Protein AF-M4S766-F1 (afdb_monomer_lite)

Radius of gyration: 13.95 Å; chains: 1; bounding box: 35×28×36 Å

Organism: NCBI:txid1129794

Structure (mmCIF, N/CA/C/O backbone):
data_AF-M4S766-F1
#
_entry.id   AF-M4S766-F1
#
loop_
_atom_site.group_PDB
_atom_site.id
_atom_site.type_symbol
_atom_site.label_atom_id
_atom_site.label_alt_id
_atom_site.label_comp_id
_atom_site.label_asym_id
_atom_site.label_entity_id
_atom_site.label_seq_id
_atom_site.pdbx_PDB_ins_code
_atom_site.Cartn_x
_atom_site.Cartn_y
_atom_site.Cartn_z
_atom_site.occupancy
_atom_site.B_iso_or_equiv
_atom_site.auth_seq_id
_atom_site.auth_comp_id
_atom_site.auth_asym_id
_atom_site.auth_atom_id
_atom_site.pdbx_PDB_model_num
ATOM 1 N N . MET A 1 1 ? -21.454 3.450 -3.282 1.00 54.41 1 MET A N 1
ATOM 2 C CA . MET A 1 1 ? -20.190 3.490 -2.521 1.00 54.41 1 MET A CA 1
ATOM 3 C C . MET A 1 1 ? -20.552 3.654 -1.064 1.00 54.41 1 MET A C 1
ATOM 5 O O . MET A 1 1 ? -21.320 4.563 -0.761 1.00 54.41 1 MET A O 1
ATOM 9 N N . ASP A 1 2 ? -20.066 2.769 -0.200 1.00 65.19 2 ASP A N 1
ATOM 10 C CA . ASP A 1 2 ? -20.295 2.901 1.237 1.00 65.19 2 ASP A CA 1
ATOM 11 C C . ASP A 1 2 ? -19.543 4.114 1.775 1.00 65.19 2 ASP A C 1
ATOM 13 O O . ASP A 1 2 ? -18.409 4.387 1.377 1.00 65.19 2 ASP A O 1
ATOM 17 N N . LYS A 1 3 ? -20.185 4.863 2.671 1.00 75.06 3 LYS A N 1
ATOM 18 C CA . LYS A 1 3 ? -19.538 5.998 3.324 1.00 75.06 3 LYS A CA 1
ATOM 19 C C . LYS A 1 3 ? -18.527 5.478 4.339 1.00 75.06 3 LYS A C 1
ATOM 21 O O . LYS A 1 3 ? -18.870 4.738 5.264 1.00 75.06 3 LYS A O 1
ATOM 26 N N . ILE A 1 4 ? -17.284 5.893 4.153 1.00 83.19 4 ILE A N 1
ATOM 27 C CA . ILE A 1 4 ? -16.191 5.633 5.077 1.00 83.19 4 ILE A CA 1
ATOM 28 C C . ILE A 1 4 ? -15.964 6.908 5.874 1.00 83.19 4 ILE A C 1
ATOM 30 O O . ILE A 1 4 ? -15.662 7.948 5.296 1.00 83.19 4 ILE A O 1
ATOM 34 N N . ASN A 1 5 ? -16.126 6.803 7.189 1.00 83.38 5 ASN A N 1
ATOM 35 C CA . ASN A 1 5 ? -15.757 7.856 8.119 1.00 83.38 5 ASN A CA 1
ATOM 36 C C . ASN A 1 5 ? -14.467 7.418 8.801 1.00 83.38 5 ASN A C 1
ATOM 38 O O . ASN A 1 5 ? -14.426 6.344 9.399 1.00 83.38 5 ASN A O 1
ATOM 42 N N . ILE A 1 6 ? -13.444 8.246 8.661 1.00 87.44 6 ILE A N 1
ATOM 43 C CA . ILE A 1 6 ? -12.177 8.158 9.376 1.00 87.44 6 ILE A CA 1
ATOM 44 C C . ILE A 1 6 ? -11.863 9.559 9.889 1.00 87.44 6 ILE A C 1
ATOM 46 O O . ILE A 1 6 ? -12.235 10.548 9.249 1.00 87.44 6 ILE A O 1
ATOM 50 N N . ASP A 1 7 ? -11.206 9.647 11.036 1.00 89.88 7 ASP A N 1
ATOM 51 C CA . ASP A 1 7 ? -10.693 10.914 11.537 1.00 89.88 7 ASP A CA 1
ATOM 52 C C . ASP A 1 7 ? -9.556 11.448 10.642 1.00 89.88 7 ASP A C 1
ATOM 54 O O . ASP A 1 7 ? -8.992 10.738 9.799 1.00 89.88 7 ASP A O 1
ATOM 58 N N . ILE A 1 8 ? -9.236 12.732 10.807 1.00 92.56 8 ILE A N 1
ATOM 59 C CA . ILE A 1 8 ? -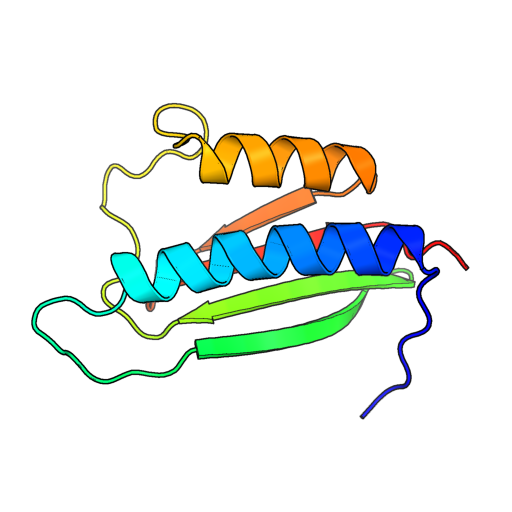8.257 13.419 9.961 1.00 92.56 8 ILE A CA 1
ATOM 60 C C . ILE A 1 8 ? -6.839 12.856 10.114 1.00 92.56 8 ILE A C 1
ATOM 62 O O . ILE A 1 8 ? -6.122 12.770 9.117 1.00 92.56 8 ILE A O 1
ATOM 66 N N . ASP A 1 9 ? -6.450 12.417 11.312 1.00 92.75 9 ASP A N 1
ATOM 67 C CA . ASP A 1 9 ? -5.114 11.874 11.559 1.00 92.75 9 ASP A CA 1
ATOM 68 C C . ASP A 1 9 ? -4.965 10.526 10.846 1.00 92.75 9 ASP A C 1
ATOM 70 O O . ASP A 1 9 ? -3.991 10.295 10.125 1.00 92.75 9 ASP A O 1
ATOM 74 N N . THR A 1 10 ? -5.986 9.670 10.947 1.00 93.25 10 THR A N 1
ATOM 75 C CA . THR A 1 10 ? -6.065 8.411 10.196 1.00 93.25 10 THR A CA 1
ATOM 76 C C . THR A 1 10 ? -6.023 8.654 8.684 1.00 93.25 10 THR A C 1
ATOM 78 O O . THR A 1 10 ? -5.322 7.938 7.964 1.00 93.25 10 THR A O 1
ATOM 81 N N . ALA A 1 11 ? -6.725 9.676 8.181 1.00 93.06 11 ALA A N 1
ATOM 82 C CA . ALA A 1 11 ? -6.724 10.017 6.758 1.00 93.06 11 ALA A CA 1
ATOM 83 C C . ALA A 1 11 ? -5.338 10.449 6.255 1.00 93.06 11 ALA A C 1
ATOM 85 O O . ALA A 1 11 ? -4.919 10.022 5.176 1.00 93.06 11 ALA A O 1
ATOM 86 N N . ILE A 1 12 ? -4.612 11.249 7.041 1.00 95.25 12 ILE A N 1
ATOM 87 C CA . ILE A 1 12 ? -3.244 11.679 6.722 1.00 95.25 12 ILE A CA 1
ATOM 88 C C . ILE A 1 12 ? -2.318 10.463 6.624 1.00 95.25 12 ILE A C 1
ATOM 90 O O . ILE A 1 12 ? -1.627 10.301 5.615 1.00 95.25 12 ILE A O 1
ATOM 94 N N . VAL A 1 13 ? -2.352 9.573 7.621 1.00 95.19 13 VAL A N 1
ATOM 95 C CA . VAL A 1 13 ? -1.518 8.361 7.637 1.00 95.19 13 VAL A CA 1
ATOM 96 C C . VAL A 1 13 ? -1.847 7.446 6.449 1.00 95.19 13 VAL A C 1
ATOM 98 O O . VAL A 1 13 ? -0.941 6.974 5.759 1.00 95.19 13 VAL A O 1
ATOM 101 N N . CYS A 1 14 ? -3.133 7.252 6.139 1.00 95.44 14 CYS A N 1
ATOM 102 C CA . CYS A 1 14 ? -3.564 6.498 4.957 1.00 95.44 14 CYS A CA 1
ATOM 103 C C . CYS A 1 14 ? -3.052 7.122 3.650 1.00 95.44 14 CYS A C 1
ATOM 105 O O . CYS A 1 14 ? -2.633 6.394 2.752 1.00 95.44 14 CYS A O 1
ATOM 107 N N . GLY A 1 15 ? -3.053 8.454 3.540 1.00 95.88 15 GLY A N 1
ATOM 108 C CA . GLY A 1 15 ? -2.530 9.173 2.377 1.00 95.88 15 GLY A CA 1
ATOM 109 C C . GLY A 1 15 ? -1.031 8.952 2.167 1.00 95.88 15 GLY A C 1
ATOM 110 O O . GLY A 1 15 ? -0.595 8.719 1.039 1.00 95.88 15 GLY A O 1
ATOM 111 N N . GLN A 1 16 ? -0.251 8.950 3.250 1.00 96.50 16 GLN A N 1
ATOM 112 C CA . GLN A 1 16 ? 1.185 8.660 3.197 1.00 96.50 16 GLN A CA 1
ATOM 113 C C . GLN A 1 16 ? 1.447 7.217 2.756 1.00 96.50 16 GLN A C 1
ATOM 115 O O . GLN A 1 16 ? 2.200 6.988 1.810 1.00 96.50 16 GLN A O 1
ATOM 120 N N . ILE A 1 17 ? 0.756 6.254 3.370 1.00 96.50 17 ILE A N 1
ATOM 121 C CA . ILE A 1 17 ? 0.817 4.838 2.985 1.00 96.50 17 ILE A CA 1
ATOM 122 C C . ILE A 1 17 ? 0.467 4.661 1.503 1.00 96.50 17 ILE A C 1
ATOM 124 O O . ILE A 1 17 ? 1.207 4.013 0.764 1.00 96.50 17 ILE A O 1
ATOM 128 N N . PHE A 1 18 ? -0.639 5.262 1.055 1.00 96.75 18 PHE A N 1
ATOM 129 C CA . PHE A 1 18 ? -1.057 5.228 -0.343 1.00 96.75 18 PHE A CA 1
ATOM 130 C C . PHE A 1 18 ? 0.030 5.779 -1.270 1.00 96.75 18 PHE A C 1
ATOM 132 O O . PHE A 1 18 ? 0.337 5.135 -2.268 1.00 96.75 18 PHE A O 1
ATOM 139 N N . SER A 1 19 ? 0.626 6.932 -0.949 1.00 96.56 19 SER A N 1
ATOM 140 C CA . SER A 1 19 ? 1.638 7.556 -1.809 1.00 96.56 19 SER A CA 1
ATOM 141 C C . SER A 1 19 ? 2.869 6.671 -2.019 1.00 96.56 19 SER A C 1
ATOM 143 O O . SER A 1 19 ? 3.355 6.559 -3.145 1.00 96.56 19 SER A O 1
ATOM 145 N N . GLU A 1 20 ? 3.323 5.980 -0.972 1.00 95.06 20 GLU A N 1
ATOM 146 C CA . GLU A 1 20 ? 4.454 5.055 -1.056 1.00 95.06 20 GLU A CA 1
ATOM 147 C C . GLU A 1 20 ? 4.101 3.809 -1.876 1.00 95.06 20 GLU A C 1
ATOM 149 O O . GLU A 1 20 ? 4.847 3.430 -2.780 1.00 95.06 20 GLU A O 1
ATOM 154 N N . LEU A 1 21 ? 2.934 3.202 -1.627 1.00 95.06 21 LEU A N 1
ATOM 155 C CA . LEU A 1 21 ? 2.466 2.044 -2.397 1.00 95.06 21 LEU A CA 1
ATOM 156 C C . LEU A 1 21 ? 2.264 2.390 -3.875 1.00 95.06 21 LEU A C 1
ATOM 158 O O . LEU A 1 21 ? 2.732 1.663 -4.747 1.00 95.06 21 LEU A O 1
ATOM 162 N N . TYR A 1 22 ? 1.636 3.529 -4.162 1.00 95.19 22 TYR A N 1
ATOM 163 C CA . TYR A 1 22 ? 1.445 4.021 -5.521 1.00 95.19 22 TYR A CA 1
ATOM 164 C C . TYR A 1 22 ? 2.785 4.279 -6.217 1.00 95.19 22 TYR A C 1
ATOM 166 O O . TYR A 1 22 ? 2.980 3.871 -7.361 1.00 95.19 22 TYR A O 1
ATOM 174 N N . SER A 1 23 ? 3.740 4.905 -5.520 1.00 93.75 23 SER A N 1
ATOM 175 C CA . SER A 1 23 ? 5.084 5.127 -6.056 1.00 93.75 23 SER A CA 1
ATOM 176 C C . SER A 1 23 ? 5.785 3.811 -6.397 1.00 93.75 23 SER A C 1
ATOM 178 O O . SER A 1 23 ? 6.423 3.724 -7.446 1.00 93.75 23 SER A O 1
ATOM 180 N N . ASN A 1 24 ? 5.635 2.781 -5.558 1.00 91.44 24 ASN A N 1
ATOM 181 C CA . ASN A 1 24 ? 6.197 1.458 -5.820 1.00 91.44 24 ASN A CA 1
ATOM 182 C C . ASN A 1 24 ? 5.598 0.819 -7.078 1.00 91.44 24 ASN A C 1
ATOM 184 O O . ASN A 1 24 ? 6.358 0.307 -7.899 1.00 91.44 24 ASN A O 1
ATOM 188 N N . CYS A 1 25 ? 4.278 0.905 -7.279 1.00 93.88 25 CYS A N 1
ATOM 189 C CA . CYS A 1 25 ? 3.647 0.419 -8.507 1.00 93.88 25 CYS A CA 1
ATOM 190 C C . CYS A 1 25 ? 4.246 1.112 -9.742 1.00 93.88 25 CYS A C 1
ATOM 192 O O . CYS A 1 25 ? 4.702 0.446 -10.665 1.00 93.88 25 CYS A O 1
ATOM 194 N N . ILE A 1 26 ? 4.333 2.446 -9.739 1.00 92.94 26 ILE A N 1
ATOM 195 C CA . ILE A 1 26 ? 4.870 3.199 -10.885 1.00 92.94 26 ILE A CA 1
ATOM 196 C C . ILE A 1 26 ? 6.341 2.863 -11.164 1.00 92.94 26 ILE A C 1
ATOM 198 O O . ILE A 1 26 ? 6.737 2.751 -12.320 1.00 92.94 26 ILE A O 1
ATOM 202 N N . LYS A 1 27 ? 7.161 2.695 -10.123 1.00 91.44 27 LYS A N 1
ATOM 203 C CA . LYS A 1 27 ? 8.597 2.418 -10.272 1.00 91.44 27 LYS A CA 1
ATOM 204 C C . LYS A 1 27 ? 8.904 0.984 -10.699 1.00 91.44 27 LYS A C 1
ATOM 206 O O . LYS A 1 27 ? 9.932 0.765 -11.333 1.00 91.44 27 LYS A O 1
ATOM 211 N N . HIS A 1 28 ? 8.080 0.017 -10.292 1.00 91.31 28 HIS A N 1
ATOM 212 C CA . HIS A 1 28 ? 8.451 -1.401 -10.347 1.00 91.31 28 HIS A CA 1
ATOM 213 C C . HIS A 1 28 ? 7.461 -2.287 -11.105 1.00 91.31 28 HIS A C 1
ATOM 215 O O . HIS A 1 28 ? 7.888 -3.253 -11.727 1.00 91.31 28 HIS A O 1
ATOM 221 N N . ALA A 1 29 ? 6.160 -1.985 -11.082 1.00 92.94 29 ALA A N 1
ATOM 222 C CA . ALA A 1 29 ? 5.148 -2.873 -11.655 1.00 92.94 29 ALA A CA 1
ATOM 223 C C . ALA A 1 29 ? 5.153 -2.864 -13.195 1.00 92.94 29 ALA A C 1
ATOM 225 O O . ALA A 1 29 ? 4.800 -3.867 -13.820 1.00 92.94 29 ALA A O 1
ATOM 226 N N . PHE A 1 30 ? 5.581 -1.756 -13.808 1.00 94.69 30 PHE A N 1
ATOM 227 C CA . PHE A 1 30 ? 5.438 -1.501 -15.243 1.00 94.69 30 PHE A CA 1
ATOM 228 C C . PHE A 1 30 ? 6.765 -1.086 -15.911 1.00 94.69 30 PHE A C 1
ATOM 230 O O . PHE A 1 30 ? 6.934 0.077 -16.281 1.00 94.69 30 PHE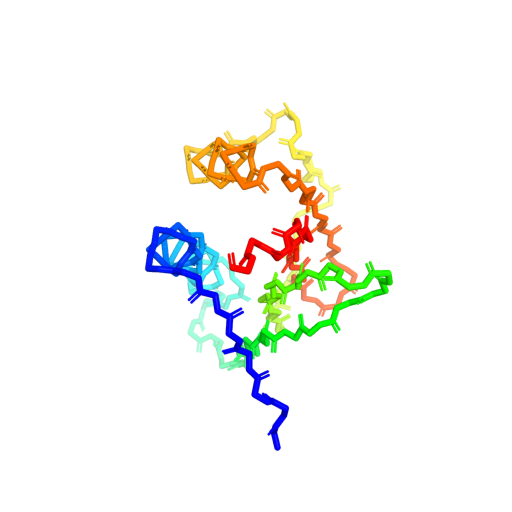 A O 1
ATOM 237 N N . PRO A 1 31 ? 7.738 -2.007 -16.052 1.00 93.69 31 PRO A N 1
ATOM 238 C CA . PRO A 1 31 ? 8.985 -1.724 -16.764 1.00 93.69 31 PRO A CA 1
ATOM 239 C C . PRO A 1 31 ? 8.745 -1.492 -18.265 1.00 93.69 31 PRO A C 1
ATOM 241 O O . PRO A 1 31 ? 7.696 -1.857 -18.796 1.00 93.69 31 PRO A O 1
ATOM 244 N N . ASP A 1 32 ? 9.736 -0.905 -18.942 1.00 92.44 32 ASP A N 1
ATOM 245 C CA . ASP A 1 32 ? 9.762 -0.715 -20.403 1.00 92.44 32 ASP A CA 1
ATOM 246 C C . ASP A 1 32 ? 8.521 -0.001 -20.970 1.00 92.44 32 ASP A C 1
ATOM 248 O O . ASP A 1 32 ? 8.003 -0.359 -22.025 1.00 92.44 32 ASP A O 1
ATOM 252 N N . GLU A 1 33 ? 8.016 0.998 -20.234 1.00 86.62 33 GLU A N 1
ATOM 253 C CA . GLU A 1 33 ? 6.814 1.776 -20.586 1.00 86.62 33 GLU A CA 1
ATOM 254 C C . GLU A 1 33 ? 5.548 0.917 -20.768 1.00 86.62 33 GLU A C 1
ATOM 256 O O . GLU A 1 33 ? 4.585 1.312 -21.435 1.00 86.62 33 GLU A O 1
ATOM 261 N N . ARG A 1 34 ? 5.513 -0.267 -20.143 1.00 91.50 34 ARG A N 1
ATOM 262 C CA . ARG A 1 34 ? 4.336 -1.133 -20.136 1.00 91.50 34 ARG A CA 1
ATOM 263 C C . ARG A 1 34 ? 3.126 -0.376 -19.581 1.00 91.50 34 ARG A C 1
ATOM 265 O O . ARG A 1 34 ? 3.176 0.249 -18.530 1.00 91.50 34 ARG A O 1
ATOM 272 N N . SER A 1 35 ? 1.996 -0.482 -20.270 1.00 93.69 35 SER A N 1
ATOM 273 C CA . SER A 1 35 ? 0.715 -0.026 -19.726 1.00 93.69 35 SER A CA 1
ATOM 274 C C . SER A 1 35 ? 0.125 -1.066 -18.775 1.00 93.69 35 SER A C 1
ATOM 276 O O . SER A 1 35 ? 0.265 -2.272 -18.991 1.00 93.69 35 SER A O 1
ATOM 278 N N . GLY A 1 36 ? -0.587 -0.592 -17.759 1.00 94.12 36 GLY A N 1
ATOM 279 C CA . GLY A 1 36 ? -1.313 -1.433 -16.820 1.00 94.12 36 GLY A CA 1
ATOM 280 C C . GLY A 1 36 ? -2.239 -0.613 -15.937 1.00 94.12 36 GLY A C 1
ATOM 281 O O . GLY A 1 36 ? -2.435 0.586 -16.153 1.00 94.12 36 GLY A O 1
ATOM 282 N N . ASN A 1 37 ? -2.837 -1.272 -14.959 1.00 96.50 37 ASN A N 1
ATOM 283 C CA . ASN A 1 37 ? -3.860 -0.711 -14.101 1.00 96.50 37 ASN A CA 1
ATOM 284 C C . ASN A 1 37 ? -3.413 -0.757 -12.650 1.00 96.50 37 ASN A C 1
ATOM 286 O O . ASN A 1 37 ? -2.941 -1.778 -12.156 1.00 96.50 37 ASN A O 1
ATOM 290 N N . ILE A 1 38 ? -3.655 0.346 -11.946 1.00 96.81 38 ILE A N 1
ATOM 291 C CA . ILE A 1 38 ? -3.553 0.404 -10.493 1.00 96.81 38 ILE A CA 1
ATOM 292 C C . ILE A 1 38 ? -4.960 0.602 -9.945 1.00 96.81 38 ILE A C 1
ATOM 294 O O . ILE A 1 38 ? -5.649 1.569 -10.275 1.00 96.81 38 ILE A O 1
ATOM 298 N N . LYS A 1 39 ? -5.394 -0.313 -9.086 1.00 97.12 39 LYS A N 1
ATOM 299 C CA . LYS A 1 39 ? -6.664 -0.240 -8.378 1.00 97.12 39 LYS A CA 1
ATOM 300 C C . LYS A 1 39 ? -6.418 0.098 -6.919 1.00 97.12 39 LYS A C 1
ATOM 302 O O . LYS A 1 39 ? -5.774 -0.652 -6.192 1.00 97.12 39 LYS A O 1
ATOM 307 N N . VAL A 1 40 ? -7.011 1.201 -6.482 1.00 96.00 40 VAL A N 1
ATOM 308 C CA . VAL A 1 40 ? -7.017 1.622 -5.080 1.00 96.00 40 VAL A CA 1
ATOM 309 C C . VAL A 1 40 ? -8.408 1.391 -4.517 1.00 96.00 40 VAL A C 1
ATOM 311 O O . VAL A 1 40 ? -9.416 1.672 -5.166 1.00 96.00 40 VAL A O 1
ATOM 314 N N . THR A 1 41 ? -8.498 0.828 -3.322 1.00 95.12 41 THR A N 1
ATOM 315 C CA . THR A 1 41 ? -9.773 0.604 -2.645 1.00 95.12 41 THR A CA 1
ATOM 316 C C . THR A 1 41 ? -9.614 0.897 -1.166 1.00 95.12 41 THR A C 1
ATOM 318 O O . THR A 1 41 ? -8.677 0.423 -0.533 1.00 95.12 41 THR A O 1
ATOM 321 N N . MET A 1 42 ? -10.561 1.654 -0.616 1.00 92.50 42 MET A N 1
ATOM 322 C CA . MET A 1 42 ? -10.769 1.747 0.822 1.00 92.50 42 MET A CA 1
ATOM 323 C C . MET A 1 42 ? -12.147 1.173 1.124 1.00 92.50 42 MET A C 1
ATOM 325 O O . MET A 1 42 ? -13.109 1.496 0.424 1.00 92.50 42 MET A O 1
ATOM 329 N N . ARG A 1 43 ? -12.246 0.286 2.113 1.00 92.38 43 ARG A N 1
ATOM 330 C CA . ARG A 1 43 ? -13.515 -0.349 2.498 1.00 92.38 43 ARG A CA 1
ATOM 331 C C . ARG A 1 43 ? -13.529 -0.735 3.969 1.00 92.38 43 ARG A C 1
ATOM 333 O O . ARG A 1 43 ? -12.482 -0.830 4.603 1.00 92.38 43 ARG A O 1
ATOM 340 N N . ARG A 1 44 ? -14.724 -0.993 4.497 1.00 89.94 44 ARG A N 1
ATOM 341 C CA . ARG A 1 44 ? -14.870 -1.737 5.751 1.00 89.94 44 ARG A CA 1
ATOM 342 C C . ARG A 1 44 ? -14.543 -3.208 5.484 1.00 89.94 44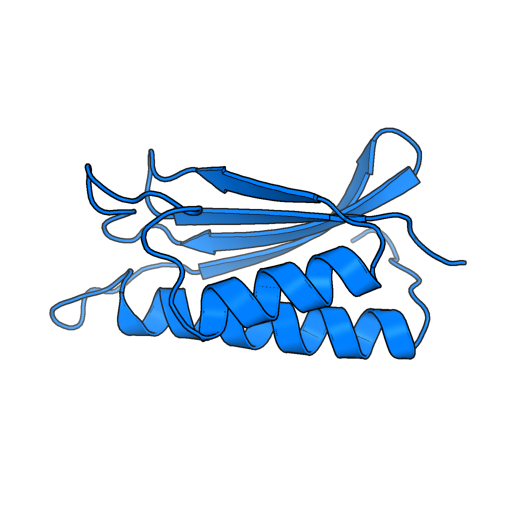 ARG A C 1
ATOM 344 O O . ARG A 1 44 ? -15.003 -3.770 4.492 1.00 89.94 44 ARG A O 1
ATOM 351 N N . ALA A 1 45 ? -13.736 -3.791 6.352 1.00 85.88 45 ALA A N 1
ATOM 352 C CA . ALA A 1 45 ? -13.414 -5.207 6.403 1.00 85.88 45 ALA A CA 1
ATOM 353 C C . ALA A 1 45 ? -14.189 -5.882 7.546 1.00 85.88 45 ALA A C 1
ATOM 355 O O . ALA A 1 45 ? -15.021 -5.261 8.221 1.00 85.88 45 ALA A O 1
ATOM 356 N N . ASP A 1 46 ? -13.919 -7.166 7.766 1.00 81.25 46 ASP A N 1
ATOM 357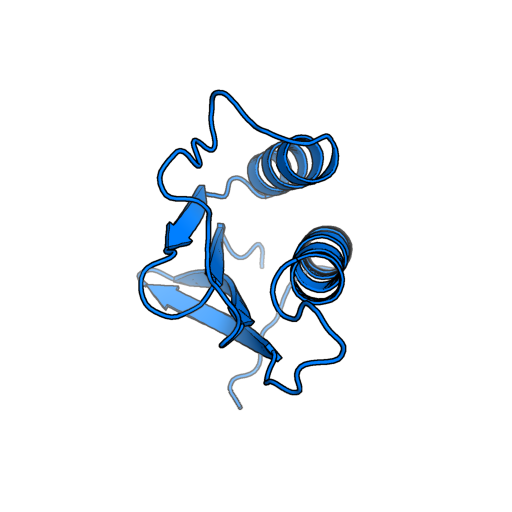 C CA . ASP A 1 46 ? -14.583 -7.945 8.803 1.00 81.25 46 ASP A CA 1
ATOM 358 C C . ASP A 1 46 ? -14.414 -7.323 10.194 1.00 81.25 46 ASP A C 1
ATOM 360 O O . ASP A 1 46 ? -13.412 -6.674 10.512 1.00 81.25 46 ASP A O 1
ATOM 364 N N . LYS A 1 47 ? -15.422 -7.543 11.046 1.00 81.19 47 LYS A N 1
ATOM 365 C CA . LYS A 1 47 ? -15.446 -7.084 12.446 1.00 81.19 47 LYS A CA 1
ATOM 366 C C . LYS A 1 47 ? -15.319 -5.560 12.610 1.00 81.19 47 LYS A C 1
ATOM 368 O O . LYS A 1 47 ? -14.909 -5.090 13.664 1.00 81.19 47 LYS A O 1
ATOM 373 N N . GLY A 1 48 ? -15.680 -4.784 11.585 1.00 80.69 48 GLY A N 1
ATOM 374 C CA . GLY A 1 48 ? -15.666 -3.320 11.643 1.00 80.69 48 GLY A CA 1
ATOM 375 C C . GLY A 1 48 ? -14.286 -2.685 11.452 1.00 80.69 48 GLY A C 1
ATOM 376 O O . GLY A 1 48 ? -14.160 -1.476 11.638 1.00 80.69 48 GLY A O 1
ATOM 377 N N . ARG A 1 49 ? -13.271 -3.467 11.055 1.00 90.19 49 ARG A N 1
ATOM 378 C CA . ARG A 1 49 ? -11.961 -2.935 10.652 1.00 90.19 49 ARG A CA 1
ATOM 379 C C . ARG A 1 49 ? -12.068 -2.155 9.344 1.00 90.19 49 ARG A C 1
ATOM 381 O O . ARG A 1 49 ? -13.017 -2.309 8.577 1.00 90.19 49 ARG A O 1
ATOM 388 N N . MET A 1 50 ? -11.067 -1.333 9.079 1.00 92.88 50 MET A N 1
ATOM 389 C CA . MET A 1 50 ? -10.874 -0.642 7.810 1.00 92.88 50 MET A CA 1
ATOM 390 C C . MET A 1 50 ? -9.776 -1.337 7.012 1.00 92.88 50 MET A C 1
ATOM 392 O O . MET A 1 50 ? -8.821 -1.843 7.595 1.00 92.88 50 MET A O 1
ATOM 396 N N . GLU A 1 51 ? -9.909 -1.357 5.689 1.00 94.88 51 GLU A N 1
ATOM 397 C CA . GLU A 1 51 ? -8.890 -1.854 4.767 1.00 94.88 51 GLU A CA 1
ATOM 398 C C . GLU A 1 51 ? -8.567 -0.780 3.728 1.00 94.88 51 GLU A C 1
ATOM 400 O O . GLU A 1 51 ? -9.465 -0.313 3.023 1.00 94.88 51 GLU A O 1
ATOM 405 N N . LEU A 1 52 ? -7.283 -0.433 3.615 1.00 96.00 52 LEU A N 1
ATOM 406 C CA . LEU A 1 52 ? -6.716 0.283 2.474 1.00 96.00 52 LEU A CA 1
ATOM 407 C C . LEU A 1 52 ? -5.943 -0.723 1.624 1.00 96.00 52 LEU A C 1
ATOM 409 O O . LEU A 1 52 ? -5.008 -1.352 2.116 1.00 96.00 52 LEU A O 1
ATOM 413 N N . LYS A 1 53 ? -6.319 -0.868 0.355 1.00 96.56 53 LYS A N 1
ATOM 414 C CA . LYS A 1 53 ? -5.724 -1.822 -0.582 1.00 96.56 53 LYS A CA 1
ATOM 415 C C . LYS A 1 53 ? -5.291 -1.128 -1.870 1.00 96.56 53 LYS A C 1
ATOM 417 O O . LYS A 1 53 ? -6.073 -0.389 -2.468 1.00 96.56 53 LYS A O 1
ATOM 422 N N . VAL A 1 54 ? -4.065 -1.405 -2.303 1.00 97.44 54 VAL A N 1
ATOM 423 C CA . VAL A 1 54 ? -3.497 -0.989 -3.591 1.00 97.44 54 VAL A CA 1
ATOM 424 C C . VAL A 1 54 ? -3.092 -2.249 -4.349 1.00 97.44 54 VAL A C 1
ATOM 426 O O . VAL A 1 54 ? -2.412 -3.114 -3.800 1.00 97.44 54 VAL A O 1
ATOM 429 N N . VAL A 1 55 ? -3.564 -2.374 -5.585 1.00 97.00 55 VAL A N 1
ATOM 430 C CA . VAL A 1 55 ? -3.298 -3.519 -6.461 1.00 97.00 55 VAL A CA 1
ATOM 431 C C . VAL A 1 55 ? -2.815 -3.016 -7.806 1.00 97.00 55 VAL A C 1
ATOM 433 O O . VAL A 1 55 ? -3.456 -2.135 -8.371 1.00 97.00 55 VAL A O 1
ATOM 436 N N . ASP A 1 56 ? -1.754 -3.607 -8.336 1.00 96.69 56 ASP A N 1
ATOM 437 C CA . ASP A 1 56 ? -1.353 -3.476 -9.734 1.00 96.69 56 ASP A CA 1
ATOM 438 C C . ASP A 1 56 ? -1.439 -4.817 -10.474 1.00 96.69 56 ASP A C 1
ATOM 440 O O . ASP A 1 56 ? -1.392 -5.881 -9.859 1.00 96.69 56 ASP A O 1
ATOM 444 N N . ASP A 1 57 ? -1.576 -4.755 -11.799 1.00 96.50 57 ASP A N 1
ATOM 445 C CA . ASP A 1 57 ? -1.530 -5.902 -12.720 1.00 96.50 57 ASP A CA 1
ATOM 446 C C . ASP A 1 57 ? -0.169 -6.018 -13.441 1.00 96.50 57 ASP A C 1
ATOM 448 O O . ASP A 1 57 ? -0.066 -6.496 -14.580 1.00 96.50 57 ASP A O 1
ATOM 452 N N . GLY A 1 58 ? 0.889 -5.540 -12.779 1.00 95.06 58 GLY A N 1
ATOM 453 C CA . GLY A 1 58 ? 2.234 -5.458 -13.324 1.00 95.06 58 GLY A CA 1
ATOM 454 C C . GLY A 1 58 ? 2.982 -6.787 -13.367 1.00 95.06 58 GLY A C 1
ATOM 455 O O . GLY A 1 58 ? 2.409 -7.865 -13.514 1.00 95.06 58 GLY A O 1
ATOM 456 N N . ILE A 1 59 ? 4.308 -6.713 -13.278 1.00 93.44 59 ILE A N 1
ATOM 457 C CA . ILE A 1 59 ? 5.192 -7.892 -13.292 1.00 93.44 59 ILE A CA 1
ATOM 458 C C . ILE A 1 59 ? 5.204 -8.676 -11.968 1.00 93.44 59 ILE A C 1
ATOM 460 O O . ILE A 1 59 ? 5.769 -9.763 -11.917 1.00 93.44 59 ILE A O 1
ATOM 464 N N . GLY A 1 60 ? 4.572 -8.143 -10.919 1.00 91.06 60 GLY A N 1
ATOM 465 C CA . GLY A 1 60 ? 4.559 -8.742 -9.587 1.00 91.06 60 GLY A CA 1
ATOM 466 C C . GLY A 1 60 ? 5.851 -8.520 -8.805 1.00 91.06 60 GLY A C 1
ATOM 467 O O . GLY A 1 60 ? 6.650 -7.631 -9.111 1.00 91.06 60 GLY A O 1
ATOM 468 N N . LEU A 1 61 ? 6.026 -9.320 -7.756 1.00 87.75 61 LEU A N 1
ATOM 469 C CA . LEU A 1 61 ? 7.199 -9.269 -6.889 1.00 87.75 61 LEU A CA 1
ATOM 470 C C . LEU A 1 61 ? 8.267 -10.267 -7.361 1.00 87.75 61 LEU A C 1
ATOM 472 O O . LEU A 1 61 ? 7.914 -11.340 -7.850 1.00 87.75 61 LEU A O 1
ATOM 476 N N . PRO A 1 62 ? 9.563 -9.959 -7.178 1.00 84.06 62 PRO A N 1
ATOM 477 C CA . PRO A 1 62 ? 10.638 -10.926 -7.388 1.00 84.06 62 PRO A CA 1
ATOM 478 C C . PRO A 1 62 ? 10.420 -12.221 -6.587 1.00 84.06 62 PRO A C 1
ATOM 480 O O . PRO A 1 62 ? 9.904 -12.169 -5.470 1.00 84.06 62 PRO A O 1
ATOM 483 N N . GLU A 1 63 ? 10.860 -13.370 -7.113 1.00 78.56 63 GLU A N 1
ATOM 484 C CA . GLU A 1 63 ? 10.722 -14.676 -6.435 1.00 78.56 63 GLU A CA 1
ATOM 485 C C . GLU A 1 63 ? 11.383 -14.713 -5.046 1.00 78.56 63 GLU A C 1
ATOM 487 O O . GLU A 1 63 ? 10.940 -15.434 -4.153 1.00 78.56 63 GLU A O 1
ATOM 492 N N . ASP A 1 64 ? 12.432 -13.918 -4.844 1.00 78.19 64 ASP A N 1
ATOM 493 C CA . ASP A 1 64 ? 13.179 -13.797 -3.594 1.00 78.19 64 ASP A CA 1
ATOM 494 C C . ASP A 1 64 ? 12.693 -12.642 -2.701 1.00 78.19 64 ASP A C 1
ATOM 496 O O . ASP A 1 64 ? 13.317 -12.336 -1.676 1.00 78.19 64 ASP A O 1
ATOM 500 N N . PHE A 1 65 ? 11.573 -11.998 -3.052 1.00 78.38 65 PHE A N 1
ATOM 501 C CA . PHE A 1 65 ? 11.037 -10.893 -2.272 1.00 78.38 65 PHE A CA 1
ATOM 502 C C . PHE A 1 65 ? 10.692 -11.348 -0.855 1.00 78.38 65 PHE A C 1
ATOM 504 O O . PHE A 1 65 ? 9.824 -12.186 -0.611 1.00 78.38 65 PHE A O 1
ATOM 511 N N . ASN A 1 66 ? 11.360 -10.731 0.114 1.00 73.06 66 ASN A N 1
ATOM 512 C CA . ASN A 1 66 ? 11.112 -10.972 1.519 1.00 73.06 66 ASN A CA 1
ATOM 513 C C . ASN A 1 66 ? 10.908 -9.639 2.231 1.00 73.06 66 ASN A C 1
ATOM 515 O O . ASN A 1 66 ? 11.850 -8.862 2.397 1.00 73.06 66 ASN A O 1
ATOM 519 N N . LEU A 1 67 ? 9.684 -9.412 2.709 1.00 70.38 67 LEU A N 1
ATOM 520 C CA . LEU A 1 67 ? 9.313 -8.194 3.425 1.00 70.38 67 LEU A CA 1
ATOM 521 C C . LEU A 1 67 ? 10.231 -7.906 4.625 1.00 70.38 67 LEU A C 1
ATOM 523 O O . LEU A 1 67 ? 10.526 -6.750 4.903 1.00 70.38 67 LEU A O 1
ATOM 527 N N . HIS A 1 68 ? 10.716 -8.936 5.322 1.00 65.81 68 HIS A N 1
ATOM 528 C CA . HIS A 1 68 ? 11.544 -8.787 6.521 1.00 65.81 68 HIS A CA 1
ATOM 529 C C . HIS A 1 68 ? 13.045 -8.645 6.232 1.00 65.81 68 HIS A C 1
ATOM 531 O O . HIS A 1 68 ? 13.765 -8.096 7.064 1.00 65.81 68 HIS A O 1
ATOM 537 N N . LYS A 1 69 ? 13.534 -9.122 5.080 1.00 64.00 69 LYS A N 1
ATOM 538 C CA . LYS A 1 69 ? 14.964 -9.048 4.711 1.00 64.00 69 LYS A CA 1
ATOM 539 C C . LYS A 1 69 ? 15.286 -7.926 3.726 1.00 64.00 69 LYS A C 1
ATOM 541 O O . LYS A 1 69 ? 16.382 -7.378 3.780 1.00 64.00 69 LYS A O 1
ATOM 546 N N . SER A 1 70 ? 14.333 -7.561 2.876 1.00 60.56 70 SER A N 1
ATOM 547 C CA . SER A 1 70 ? 14.537 -6.669 1.729 1.00 60.56 70 SER A CA 1
ATOM 548 C C . SER A 1 70 ? 13.712 -5.383 1.830 1.00 60.56 70 SER A C 1
ATOM 550 O O . SER A 1 70 ? 13.461 -4.728 0.821 1.00 60.56 70 SER A O 1
ATOM 552 N N . ALA A 1 71 ? 13.272 -5.003 3.039 1.00 67.19 71 ALA A N 1
ATOM 553 C CA . ALA A 1 71 ? 12.486 -3.790 3.240 1.00 67.19 71 ALA A CA 1
ATOM 554 C C . ALA A 1 71 ? 13.283 -2.545 2.824 1.00 67.19 71 ALA A C 1
ATOM 556 O O . ALA A 1 71 ? 14.177 -2.078 3.541 1.00 67.19 71 ALA A O 1
ATOM 557 N N . THR A 1 72 ? 12.915 -1.982 1.674 1.00 81.44 72 THR A N 1
ATOM 558 C CA . THR A 1 72 ? 13.327 -0.645 1.247 1.00 81.44 72 THR A CA 1
ATOM 559 C C . THR A 1 72 ? 12.901 0.393 2.290 1.00 81.44 72 THR A C 1
ATOM 561 O O . THR A 1 72 ? 12.059 0.127 3.153 1.00 81.44 72 THR A O 1
ATOM 564 N N . LEU A 1 73 ? 13.464 1.604 2.225 1.00 84.31 73 LEU A N 1
ATOM 565 C CA . LEU A 1 73 ? 13.066 2.690 3.129 1.00 84.31 73 LEU A CA 1
ATOM 566 C C . LEU A 1 73 ? 11.545 2.938 3.090 1.00 84.31 73 LEU A C 1
ATOM 568 O O . LEU A 1 73 ? 10.938 3.090 4.147 1.00 84.31 73 LEU A O 1
ATOM 572 N N . GLY A 1 74 ? 10.936 2.880 1.900 1.00 86.75 74 GLY A N 1
ATOM 573 C CA . GLY A 1 74 ? 9.485 3.001 1.727 1.00 86.75 74 GLY A CA 1
ATOM 574 C C . GLY A 1 74 ? 8.710 1.897 2.451 1.00 86.75 74 GLY A C 1
ATOM 575 O O . GLY A 1 74 ? 7.772 2.185 3.185 1.00 86.75 74 GLY A O 1
ATOM 576 N N . MET A 1 75 ? 9.149 0.635 2.361 1.00 88.06 75 MET A N 1
ATOM 577 C CA . MET A 1 75 ? 8.495 -0.464 3.091 1.00 88.06 75 MET A CA 1
ATOM 578 C C . MET A 1 75 ? 8.652 -0.344 4.611 1.00 88.06 75 MET A C 1
ATOM 580 O O . MET A 1 75 ? 7.720 -0.663 5.349 1.00 88.06 75 MET A O 1
ATOM 584 N N . LYS A 1 76 ? 9.793 0.165 5.096 1.00 89.75 76 LYS A N 1
ATOM 585 C CA . LYS A 1 76 ? 9.978 0.476 6.525 1.00 89.75 76 LYS A CA 1
ATOM 586 C C . LYS A 1 76 ? 9.033 1.588 6.983 1.00 89.75 76 LYS A C 1
ATOM 588 O O . LYS A 1 76 ? 8.448 1.472 8.057 1.00 89.75 76 LYS A O 1
ATOM 593 N N . LEU A 1 77 ? 8.859 2.628 6.165 1.00 91.81 77 LEU A N 1
ATOM 594 C CA . LEU A 1 77 ? 7.919 3.716 6.433 1.00 91.81 77 LEU A CA 1
ATOM 595 C C . LEU A 1 77 ? 6.478 3.197 6.484 1.00 91.81 77 LEU A C 1
ATOM 597 O O . LEU A 1 77 ? 5.781 3.451 7.462 1.00 91.81 77 LEU A O 1
ATOM 601 N N . ILE A 1 78 ? 6.057 2.403 5.496 1.00 93.44 78 ILE A N 1
ATOM 602 C CA . ILE A 1 78 ? 4.729 1.776 5.487 1.00 93.44 78 ILE A CA 1
ATOM 603 C C . ILE A 1 78 ? 4.529 0.921 6.747 1.00 93.44 78 ILE A C 1
ATOM 605 O O . ILE A 1 78 ? 3.473 1.003 7.371 1.00 93.44 78 ILE A O 1
ATOM 609 N N . GLY A 1 79 ? 5.532 0.143 7.168 1.00 92.50 79 GLY A N 1
ATOM 610 C CA . GLY 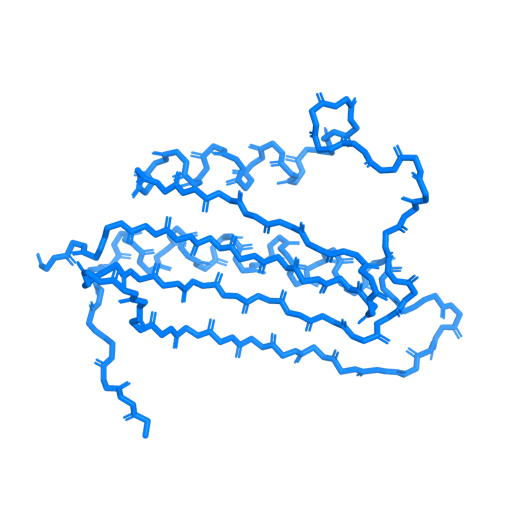A 1 79 ? 5.466 -0.649 8.401 1.00 92.50 79 GLY A CA 1
ATOM 611 C C . GLY A 1 79 ? 5.301 0.206 9.666 1.00 92.50 79 GLY A C 1
ATOM 612 O O . GLY A 1 79 ? 4.471 -0.109 10.522 1.00 92.50 79 GLY A O 1
ATOM 613 N N . ALA A 1 80 ? 6.035 1.318 9.767 1.00 92.94 80 ALA A N 1
ATOM 614 C CA . ALA A 1 80 ? 5.927 2.253 10.888 1.00 92.94 80 ALA A CA 1
ATOM 615 C C . ALA A 1 80 ? 4.546 2.931 10.939 1.00 92.94 80 ALA A C 1
ATOM 617 O O . ALA A 1 80 ? 3.909 2.960 11.991 1.00 92.94 80 ALA A O 1
ATOM 618 N N . LEU A 1 81 ? 4.048 3.404 9.794 1.00 94.88 81 LEU A N 1
ATOM 619 C CA . LEU A 1 81 ? 2.720 4.014 9.670 1.00 94.88 81 LEU A CA 1
ATOM 620 C C . LEU A 1 81 ? 1.598 3.000 9.943 1.00 94.88 81 LEU A C 1
ATOM 622 O O . LEU A 1 81 ? 0.619 3.312 10.612 1.00 94.88 81 LEU A O 1
ATOM 626 N N . THR A 1 82 ? 1.765 1.753 9.500 1.00 94.56 82 THR A N 1
ATOM 627 C CA . THR A 1 82 ? 0.826 0.661 9.804 1.00 94.56 82 THR A CA 1
ATOM 628 C C . THR A 1 82 ? 0.773 0.385 11.305 1.00 94.56 82 THR A C 1
ATOM 630 O O . THR A 1 82 ? -0.310 0.235 11.866 1.00 94.56 82 THR A O 1
ATOM 633 N N . THR A 1 83 ? 1.927 0.398 11.978 1.00 93.56 83 THR A N 1
ATOM 634 C CA . THR A 1 83 ? 2.002 0.273 13.442 1.00 93.56 83 THR A CA 1
ATOM 635 C C . THR A 1 83 ? 1.293 1.437 14.135 1.00 93.56 83 THR A C 1
ATOM 637 O O . THR A 1 83 ? 0.567 1.215 15.098 1.00 93.56 83 THR A O 1
ATOM 640 N N . GLN A 1 84 ? 1.434 2.666 13.627 1.00 92.69 84 GLN A N 1
ATOM 641 C CA . GLN A 1 84 ? 0.742 3.845 14.165 1.00 92.69 84 GLN A CA 1
ATOM 642 C C . GLN A 1 84 ? -0.790 3.716 14.103 1.00 92.69 84 GLN A C 1
ATOM 644 O O . GLN A 1 84 ? -1.490 4.220 14.983 1.00 92.69 84 GLN A O 1
ATOM 649 N N . LEU A 1 85 ? -1.311 3.012 13.094 1.00 92.56 85 LEU A N 1
ATOM 650 C CA . LEU A 1 85 ? -2.736 2.701 12.962 1.00 92.56 85 LEU A CA 1
ATOM 651 C C . LEU A 1 85 ? -3.189 1.498 13.806 1.00 92.56 85 LEU A C 1
ATOM 653 O O . LEU A 1 85 ? -4.362 1.135 13.741 1.00 92.56 85 LEU A O 1
ATOM 657 N N . ASN A 1 86 ? -2.294 0.859 14.571 1.00 91.94 86 ASN A N 1
ATOM 658 C CA . ASN A 1 86 ? -2.522 -0.464 15.168 1.00 91.94 86 ASN A CA 1
ATOM 659 C C . ASN A 1 86 ? -3.022 -1.477 14.121 1.00 91.94 86 ASN A C 1
ATOM 661 O O . ASN A 1 86 ? -3.972 -2.228 14.348 1.00 91.94 86 ASN A O 1
ATOM 665 N N . GLY A 1 87 ? -2.424 -1.432 12.930 1.00 93.81 87 GLY A N 1
ATOM 666 C CA . GLY A 1 87 ? -2.825 -2.234 11.787 1.00 93.81 87 GLY A CA 1
ATOM 667 C C . GLY A 1 87 ? -1.896 -3.404 11.491 1.00 93.81 87 GLY A C 1
ATOM 668 O O . GLY A 1 87 ? -0.846 -3.593 12.101 1.00 93.81 87 GLY A O 1
ATOM 669 N N . GLU A 1 88 ? -2.286 -4.165 10.477 1.00 94.50 88 GLU A N 1
ATOM 670 C CA . GLU A 1 88 ? -1.537 -5.280 9.910 1.00 94.50 88 GLU A CA 1
ATOM 671 C C . GLU A 1 88 ? -1.384 -5.064 8.407 1.00 94.50 88 GLU A C 1
ATOM 673 O O . GLU A 1 88 ? -2.358 -4.734 7.727 1.00 94.50 88 GLU A O 1
ATOM 678 N N . ILE A 1 89 ? -0.173 -5.276 7.893 1.00 93.50 89 ILE A N 1
ATOM 679 C CA . ILE A 1 89 ? 0.132 -5.247 6.462 1.00 93.50 89 ILE A CA 1
ATOM 680 C C . ILE A 1 89 ? 0.114 -6.667 5.899 1.00 93.50 89 ILE A C 1
ATOM 682 O O . ILE A 1 89 ? 0.574 -7.615 6.532 1.00 93.50 89 ILE A O 1
ATOM 686 N N . SER A 1 90 ? -0.399 -6.816 4.688 1.00 93.56 90 SER A N 1
ATOM 687 C CA . SER A 1 90 ? -0.383 -8.060 3.929 1.00 93.56 90 SER A CA 1
ATOM 688 C C . SER A 1 90 ? -0.026 -7.782 2.477 1.00 93.56 90 SER A C 1
ATOM 690 O O . SER A 1 90 ? -0.338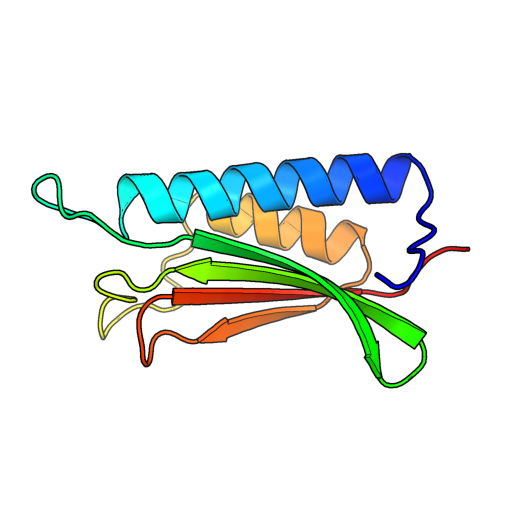 -6.717 1.940 1.00 93.56 90 SER A O 1
ATOM 692 N N . ILE A 1 91 ? 0.670 -8.736 1.863 1.00 91.88 91 ILE A N 1
ATOM 693 C CA . ILE A 1 91 ? 1.215 -8.618 0.514 1.00 91.88 91 ILE A CA 1
ATOM 694 C C . ILE A 1 91 ? 0.993 -9.939 -0.220 1.00 91.88 91 ILE A C 1
ATOM 696 O O . ILE A 1 91 ? 1.228 -11.004 0.347 1.00 91.88 91 ILE A O 1
ATOM 700 N N . ASP A 1 92 ? 0.576 -9.853 -1.477 1.00 91.25 92 ASP A N 1
ATOM 701 C CA . ASP A 1 92 ? 0.489 -10.970 -2.414 1.00 91.25 92 ASP A CA 1
ATOM 702 C C . ASP A 1 92 ? 1.085 -10.549 -3.766 1.00 91.25 92 ASP A C 1
ATOM 704 O O . ASP A 1 92 ? 0.838 -9.439 -4.236 1.00 91.25 92 ASP A O 1
ATOM 708 N N . GLY A 1 93 ? 1.890 -11.428 -4.361 1.00 88.25 93 GLY A N 1
ATOM 709 C CA . GLY A 1 93 ? 2.593 -11.212 -5.627 1.00 88.25 93 GLY A CA 1
ATOM 710 C C . GLY A 1 93 ? 2.145 -12.134 -6.767 1.00 88.25 93 GLY A C 1
ATOM 711 O O . GLY A 1 93 ? 2.826 -12.188 -7.786 1.00 88.25 93 GLY A O 1
ATOM 712 N N . CYS A 1 94 ? 1.066 -12.917 -6.608 1.00 78.81 94 CYS A N 1
ATOM 713 C CA . CYS A 1 94 ? 0.754 -14.005 -7.545 1.00 78.81 94 CYS A CA 1
ATOM 714 C C . CYS A 1 94 ? 0.228 -13.564 -8.927 1.00 78.81 94 CYS A C 1
ATOM 716 O O . CYS A 1 94 ? 0.243 -14.368 -9.857 1.00 78.81 94 CYS A O 1
ATOM 718 N N . CYS A 1 95 ? -0.252 -12.325 -9.079 1.00 82.75 95 CYS A N 1
ATOM 719 C CA . CYS A 1 95 ? -0.915 -11.813 -10.290 1.00 82.75 95 CYS A CA 1
ATOM 720 C C . CYS A 1 95 ? -0.738 -10.284 -10.397 1.00 82.75 95 CYS A C 1
ATOM 722 O O . CYS A 1 95 ? -1.715 -9.537 -10.335 1.00 82.75 95 CYS A O 1
ATOM 724 N N . GLY A 1 96 ? 0.512 -9.824 -10.485 1.00 92.56 96 GLY A N 1
ATOM 725 C CA . GLY A 1 96 ? 0.881 -8.439 -10.170 1.00 92.56 96 GLY A CA 1
ATOM 726 C C . GLY A 1 96 ? 1.158 -8.299 -8.674 1.00 92.56 96 GLY A C 1
ATOM 727 O O . GLY A 1 96 ? 1.457 -9.297 -8.016 1.00 92.56 96 GLY A O 1
ATOM 728 N N . THR A 1 97 ? 1.073 -7.092 -8.120 1.00 95.06 97 THR A N 1
ATOM 729 C CA . THR A 1 97 ? 1.282 -6.885 -6.679 1.00 95.06 97 THR A CA 1
ATOM 730 C C . THR A 1 97 ? 0.016 -6.376 -6.009 1.00 95.06 97 THR A C 1
ATOM 732 O O . THR A 1 97 ? -0.570 -5.376 -6.409 1.00 95.06 97 THR A O 1
ATOM 735 N N . SER A 1 98 ? -0.403 -7.047 -4.941 1.00 95.56 98 SER A N 1
ATOM 736 C CA . SER A 1 98 ? -1.469 -6.608 -4.046 1.00 95.56 98 SER A CA 1
ATOM 737 C C . SER A 1 98 ? -0.891 -6.315 -2.673 1.00 95.56 98 SER A C 1
ATOM 739 O O . SER A 1 98 ? -0.380 -7.219 -2.020 1.00 95.56 98 SER A O 1
ATOM 741 N N . VAL A 1 99 ? -1.040 -5.083 -2.192 1.00 95.25 99 VAL A N 1
ATOM 742 C CA . VAL A 1 99 ? -0.709 -4.710 -0.812 1.00 95.25 99 VAL A CA 1
ATOM 743 C C . VAL A 1 99 ? -1.951 -4.159 -0.137 1.00 95.25 99 VAL A C 1
ATOM 745 O O . VAL A 1 99 ? -2.640 -3.300 -0.689 1.00 95.25 99 VAL A O 1
ATOM 748 N N . TRP A 1 100 ? -2.258 -4.648 1.059 1.00 95.62 100 TRP A N 1
ATOM 749 C CA . TRP A 1 100 ? -3.355 -4.114 1.852 1.00 95.62 100 TRP A CA 1
ATOM 750 C C . TRP A 1 100 ? -2.990 -4.004 3.318 1.00 95.62 100 TRP A C 1
ATOM 752 O O . TRP A 1 100 ? -2.216 -4.795 3.854 1.00 95.62 100 TRP A O 1
ATOM 762 N N . ILE A 1 101 ? -3.560 -2.988 3.954 1.00 95.75 101 ILE A N 1
ATOM 763 C CA . ILE A 1 101 ? -3.399 -2.723 5.373 1.00 95.75 101 ILE A CA 1
ATOM 764 C C . ILE A 1 101 ? -4.773 -2.737 6.007 1.00 95.75 101 ILE A C 1
ATOM 766 O O . ILE A 1 101 ? -5.679 -2.034 5.555 1.00 95.75 101 ILE A O 1
ATOM 770 N N . THR A 1 102 ? -4.915 -3.551 7.047 1.00 95.31 102 THR A N 1
ATOM 771 C CA . THR A 1 102 ? -6.135 -3.632 7.845 1.00 95.31 102 THR A CA 1
ATOM 772 C C . THR A 1 102 ? -5.892 -3.024 9.212 1.00 95.31 102 THR A C 1
ATOM 774 O O . THR A 1 102 ? -4.925 -3.366 9.884 1.00 95.31 102 THR A O 1
ATOM 777 N N . PHE A 1 103 ? -6.765 -2.137 9.666 1.00 93.50 103 PHE A N 1
ATOM 778 C CA . PHE A 1 103 ? -6.584 -1.414 10.927 1.00 93.50 103 PHE A CA 1
ATOM 779 C C . PHE A 1 103 ? -7.925 -1.153 11.606 1.00 93.50 103 PHE A C 1
ATOM 781 O O . PHE A 1 103 ? -8.986 -1.326 11.001 1.00 93.50 103 PHE A O 1
ATOM 788 N N . GLU A 1 104 ? -7.894 -0.793 12.884 1.00 87.81 104 GLU A N 1
ATOM 789 C CA . GLU A 1 104 ? -9.107 -0.419 13.604 1.00 87.81 104 GLU A CA 1
ATOM 790 C C . GLU A 1 104 ? -9.590 0.949 13.114 1.00 87.81 104 GLU A C 1
ATOM 792 O O . GLU A 1 104 ? -8.850 1.931 13.142 1.00 87.81 104 GLU A O 1
ATOM 797 N N . GLY A 1 105 ? -10.836 1.026 12.641 1.00 70.81 105 GLY A N 1
ATOM 798 C CA . GLY A 1 105 ? -11.441 2.314 12.325 1.00 70.81 105 GLY A CA 1
ATOM 799 C C . GLY A 1 105 ? -11.698 3.072 13.621 1.00 70.81 105 GLY A C 1
ATOM 800 O O . GLY A 1 105 ? -12.630 2.724 14.346 1.00 70.81 105 GLY A O 1
ATOM 801 N N . LYS A 1 106 ? -10.887 4.089 13.920 1.00 63.66 106 LYS A N 1
ATOM 802 C CA . LYS A 1 106 ? -11.211 5.042 14.985 1.00 63.66 106 LYS A CA 1
ATOM 803 C C . LYS A 1 106 ? -12.434 5.846 14.533 1.00 63.66 106 LYS A C 1
ATOM 805 O O . LYS A 1 106 ? -12.446 6.385 13.426 1.00 63.66 106 LYS A O 1
ATOM 810 N N . GLN A 1 107 ? -13.492 5.802 15.342 1.00 52.00 107 GLN A N 1
ATOM 811 C CA . GLN A 1 107 ? -14.701 6.609 15.148 1.00 52.00 107 GLN A CA 1
ATOM 812 C C . GLN A 1 107 ? -14.497 8.010 15.705 1.00 52.00 107 GLN A C 1
ATOM 814 O O . GLN A 1 107 ? -13.854 8.113 16.775 1.00 52.00 107 GLN A O 1
#

InterPro domains:
  IPR003594 Histidine kinase/HSP90-like ATPase domain [PF02518] (15-104)
  IPR003594 Histidine kinase/HSP90-like ATPase domain [SM00387] (9-107)
  IPR036890 Histidine kinase/HSP90-like ATPase superfamily [G3DSA:3.30.565.10] (1-107)
  IPR036890 Histidine kinase/HSP90-like ATPase superfamily [SSF55874] (11-104)

pLDDT: mean 88.7, std 9.82, range [52.0, 97.44]

Foldseek 3Di:
DDDDDADPVLVVLLVLLVVLLVVCCVVPFAPPNRDWDKDWDWDQDPPRKIKTKIFIQGPFDPPPDDLVPDPDPSSVSSVVSLVVQVWDWDWDGPRGIMIMIIHHGDD

Sequence (107 aa):
MDKINIDIDTAIVCGQIFSELYSNCIKHAFPDERSGNIKVTMRRADKGRMELKVVDDGIGLPEDFNLHKSATLGMKLIGALTTQLNGEISIDGCCGTSVWITFEGKQ

Secondary structure (DSSP, 8-state):
-PPP---HHHHHHHHHHHHHHHHHIIIIIS-TT----EEEEEEE-GGGEEEEEEEE-SS---TT--TTTS--HHHHHHHHHHHHTT-EEEEE-BTBEEEEEEEE---